Protein AF-A0A381TYM2-F1 (afdb_monomer_lite)

pLDDT: mean 97.81, std 2.34, range [81.12, 98.81]

Organism: NCBI:txid408172

Structure (mmCIF, N/CA/C/O backbone):
data_AF-A0A381TYM2-F1
#
_entry.id   AF-A0A381TYM2-F1
#
loop_
_atom_site.group_PDB
_atom_site.id
_atom_site.type_symbol
_atom_site.label_atom_id
_atom_site.label_alt_id
_atom_site.label_comp_id
_atom_site.label_asym_id
_atom_site.label_entity_id
_atom_site.label_seq_id
_atom_site.pdbx_PDB_ins_code
_atom_site.Cartn_x
_atom_site.Cartn_y
_atom_site.Cartn_z
_atom_site.occupancy
_atom_site.B_iso_or_equiv
_atom_site.auth_seq_id
_atom_site.auth_comp_id
_atom_site.auth_asym_id
_atom_site.auth_atom_id
_atom_site.pdbx_PDB_model_num
ATOM 1 N N . VAL A 1 1 ? -16.599 10.864 14.066 1.00 81.12 1 VAL A N 1
ATOM 2 C CA . VAL A 1 1 ? -16.011 9.776 13.265 1.00 81.12 1 VAL A CA 1
ATOM 3 C C . VAL A 1 1 ? -14.528 10.060 13.122 1.00 81.12 1 VAL A C 1
ATOM 5 O O . VAL A 1 1 ? -14.183 11.085 12.544 1.00 81.12 1 VAL A O 1
ATOM 8 N N . SER A 1 2 ? -13.678 9.238 13.723 1.00 95.88 2 SER A N 1
ATOM 9 C CA . SER A 1 2 ? -12.220 9.310 13.638 1.00 95.88 2 SER A CA 1
ATOM 10 C C . SER A 1 2 ? -11.737 8.438 12.478 1.00 95.88 2 SER A C 1
ATOM 12 O O . SER A 1 2 ? -12.016 7.241 12.453 1.00 95.88 2 SER A O 1
ATOM 14 N N . LYS A 1 3 ? -11.049 9.032 11.498 1.00 97.81 3 LYS A N 1
ATOM 15 C CA . LYS A 1 3 ? -10.522 8.334 10.316 1.00 97.81 3 LYS A CA 1
ATOM 16 C C . LYS A 1 3 ? -8.996 8.402 10.306 1.00 97.81 3 LYS 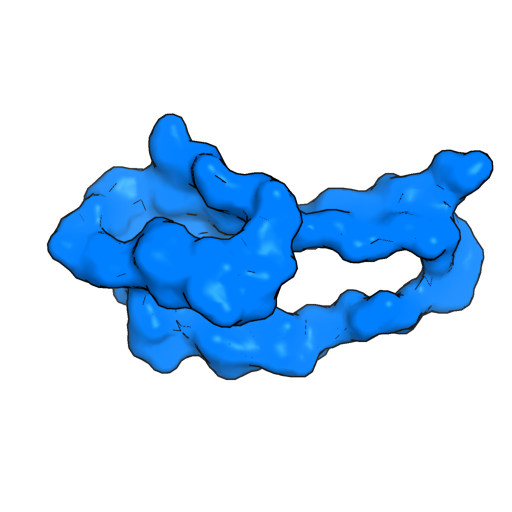A C 1
ATOM 18 O O . LYS A 1 3 ? -8.435 9.482 10.474 1.00 97.81 3 LYS A O 1
ATOM 23 N N . LEU A 1 4 ? -8.353 7.268 10.043 1.00 98.38 4 LEU A N 1
ATOM 24 C CA . LEU A 1 4 ? -6.919 7.146 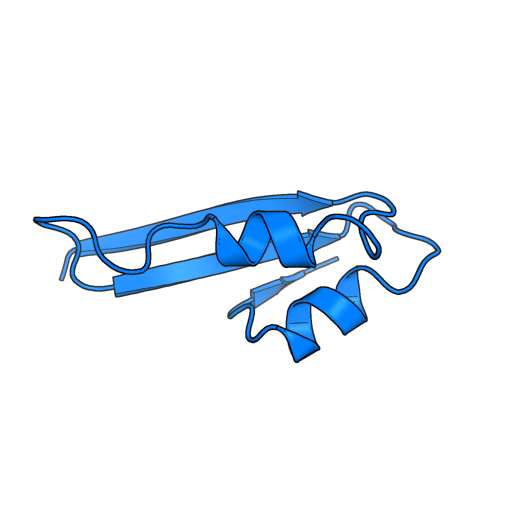9.792 1.00 98.38 4 LEU A CA 1
ATOM 25 C C . LEU A 1 4 ? -6.680 6.793 8.318 1.00 98.38 4 LEU A C 1
ATOM 27 O O . LEU A 1 4 ? -7.309 5.879 7.789 1.00 98.38 4 LEU A O 1
ATOM 31 N N . ILE A 1 5 ? -5.747 7.492 7.673 1.00 98.25 5 ILE A N 1
ATOM 32 C CA . ILE A 1 5 ? -5.221 7.133 6.350 1.00 98.25 5 ILE A CA 1
ATOM 33 C C . ILE A 1 5 ? -3.779 6.663 6.545 1.00 98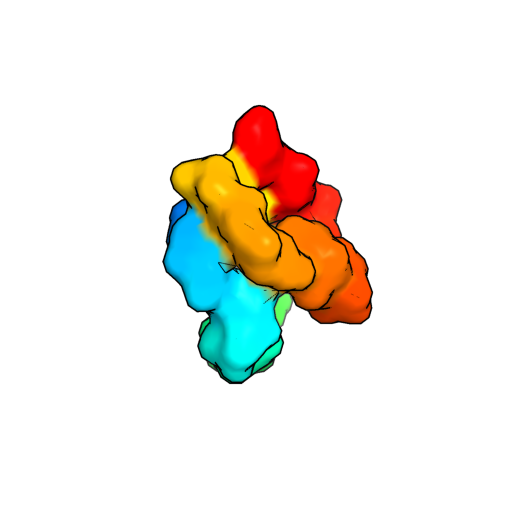.25 5 ILE A C 1
ATOM 35 O O . ILE A 1 5 ? -2.947 7.429 7.035 1.00 98.25 5 ILE A O 1
ATOM 39 N N . ILE A 1 6 ? -3.482 5.426 6.152 1.00 98.38 6 ILE A N 1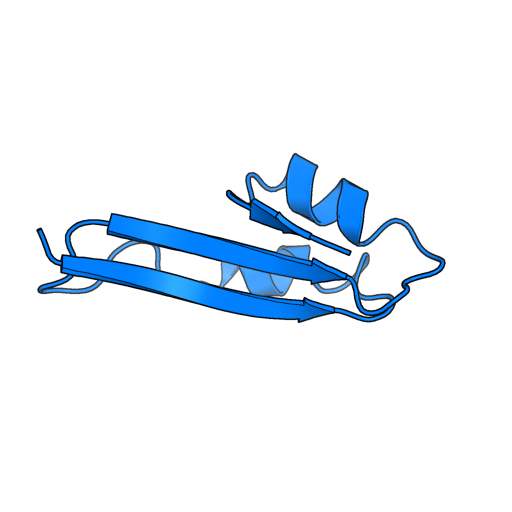
ATOM 40 C CA . ILE A 1 6 ? -2.116 4.895 6.100 1.00 98.38 6 ILE A CA 1
ATOM 41 C C . ILE A 1 6 ? -1.569 5.179 4.703 1.00 98.38 6 ILE A C 1
ATOM 43 O O . ILE A 1 6 ? -2.119 4.696 3.715 1.00 98.38 6 ILE A O 1
ATOM 47 N N . GLN A 1 7 ? -0.512 5.986 4.624 1.00 98.38 7 GLN A N 1
ATOM 48 C CA . GLN A 1 7 ? 0.131 6.343 3.360 1.00 98.38 7 GLN A CA 1
ATOM 49 C C . GLN A 1 7 ? 1.373 5.483 3.145 1.00 98.38 7 GLN A C 1
ATOM 51 O O . GLN A 1 7 ? 2.208 5.386 4.044 1.00 98.38 7 GLN A O 1
ATOM 56 N N . ILE A 1 8 ? 1.494 4.886 1.961 1.00 98.38 8 ILE A N 1
ATOM 57 C CA . ILE A 1 8 ? 2.608 4.013 1.587 1.00 98.38 8 ILE A CA 1
ATOM 58 C C . ILE A 1 8 ? 3.173 4.508 0.252 1.00 98.38 8 ILE A C 1
ATOM 60 O O . ILE A 1 8 ? 2.586 4.242 -0.799 1.00 98.38 8 ILE A O 1
ATOM 64 N N . PRO A 1 9 ? 4.275 5.271 0.276 1.00 98.44 9 PRO A N 1
ATOM 65 C CA . PRO A 1 9 ? 5.049 5.557 -0.921 1.00 98.44 9 PRO A CA 1
ATOM 66 C C . PRO A 1 9 ? 5.689 4.271 -1.439 1.00 98.44 9 PRO A C 1
ATOM 68 O O . PRO A 1 9 ? 6.254 3.506 -0.656 1.00 98.44 9 PRO A O 1
ATOM 71 N N . CYS A 1 10 ? 5.614 4.038 -2.742 1.00 98.56 10 CYS A N 1
ATOM 72 C CA . CYS A 1 10 ? 6.183 2.860 -3.380 1.00 98.56 10 CYS A CA 1
ATOM 73 C C . CYS A 1 10 ? 6.961 3.251 -4.636 1.00 98.56 10 CYS A C 1
ATOM 75 O O . CYS A 1 10 ? 6.470 4.030 -5.447 1.00 98.56 10 CYS A O 1
ATOM 77 N N . LEU A 1 11 ? 8.133 2.643 -4.823 1.00 98.62 11 LEU A N 1
ATOM 78 C CA . LEU A 1 11 ? 8.893 2.673 -6.070 1.00 98.62 11 LEU A CA 1
ATOM 79 C C . LEU A 1 11 ? 9.357 1.249 -6.385 1.00 98.62 11 LEU A C 1
ATOM 81 O O . LEU A 1 11 ? 10.333 0.775 -5.814 1.00 98.62 11 LEU A O 1
ATOM 85 N N . ASN A 1 12 ? 8.679 0.589 -7.319 1.00 98.62 12 ASN A N 1
ATOM 86 C CA . ASN A 1 12 ? 8.948 -0.795 -7.718 1.00 98.62 12 ASN A CA 1
ATOM 87 C C . ASN A 1 12 ? 8.830 -1.831 -6.582 1.00 98.62 12 ASN A C 1
ATOM 89 O O . ASN A 1 12 ? 9.709 -2.669 -6.384 1.00 98.62 12 ASN A O 1
ATOM 93 N N . GLU A 1 13 ? 7.737 -1.766 -5.827 1.00 98.62 13 GLU A N 1
ATOM 94 C CA . GLU A 1 13 ? 7.459 -2.617 -4.664 1.00 98.62 13 GLU A CA 1
ATOM 95 C C . GLU A 1 13 ? 6.440 -3.730 -4.987 1.00 98.62 13 GLU A C 1
ATOM 97 O O . GLU A 1 13 ? 5.814 -4.285 -4.088 1.00 98.62 13 GLU A O 1
ATOM 102 N N . SER A 1 14 ? 6.224 -4.088 -6.260 1.00 98.44 14 SER A N 1
ATOM 103 C CA . SER A 1 14 ? 5.207 -5.091 -6.641 1.00 98.44 14 SER A CA 1
ATOM 104 C C . SER A 1 14 ? 5.371 -6.445 -5.930 1.00 98.44 14 SER A C 1
ATOM 106 O O . SER A 1 14 ? 4.378 -7.114 -5.646 1.00 98.44 14 SER A O 1
ATOM 108 N N . ALA A 1 15 ? 6.605 -6.834 -5.598 1.00 98.44 15 ALA A N 1
ATOM 109 C CA . ALA A 1 15 ? 6.919 -8.099 -4.931 1.00 98.44 15 ALA A CA 1
ATOM 110 C C . ALA A 1 15 ? 6.727 -8.078 -3.400 1.00 98.44 15 ALA A C 1
ATOM 112 O O . ALA A 1 15 ? 6.529 -9.126 -2.790 1.00 98.44 15 ALA A O 1
ATOM 113 N N . THR A 1 16 ? 6.801 -6.906 -2.779 1.00 98.38 16 THR A N 1
ATOM 114 C CA . THR A 1 16 ? 6.916 -6.687 -1.320 1.00 98.38 16 THR A CA 1
ATOM 115 C C . THR A 1 16 ? 5.681 -6.002 -0.738 1.00 98.38 16 THR A C 1
ATOM 117 O O . THR A 1 16 ? 5.315 -6.226 0.421 1.00 98.38 16 THR A O 1
ATOM 120 N N . LEU A 1 17 ? 4.985 -5.202 -1.548 1.00 98.56 17 LEU A N 1
ATOM 121 C CA . LEU A 1 17 ? 3.756 -4.514 -1.174 1.00 98.56 17 LEU A CA 1
ATOM 122 C C . LEU A 1 17 ? 2.672 -5.469 -0.633 1.00 98.56 17 LEU A C 1
ATOM 124 O O . LEU A 1 17 ? 2.061 -5.113 0.375 1.00 98.56 17 LEU A O 1
ATOM 128 N N . PRO A 1 18 ? 2.438 -6.678 -1.191 1.00 98.56 18 PRO A N 1
ATOM 129 C CA . PRO A 1 18 ? 1.458 -7.618 -0.637 1.00 98.56 18 PRO A CA 1
ATOM 130 C C . PRO A 1 18 ? 1.694 -7.981 0.834 1.00 98.56 18 PRO A C 1
ATOM 132 O O . PRO A 1 18 ? 0.753 -7.982 1.629 1.00 98.56 18 PRO A O 1
ATOM 135 N N . GLU A 1 19 ? 2.945 -8.263 1.209 1.00 98.56 19 GLU A N 1
ATOM 136 C CA . GLU A 1 19 ? 3.314 -8.588 2.592 1.00 98.56 19 GLU A CA 1
ATOM 137 C C . GLU A 1 19 ? 3.090 -7.374 3.499 1.00 98.56 19 GLU A C 1
ATOM 139 O O . GLU A 1 19 ? 2.392 -7.470 4.507 1.00 98.56 19 GLU A O 1
ATOM 144 N N . THR A 1 20 ? 3.538 -6.195 3.056 1.00 98.06 20 THR A N 1
ATOM 145 C CA . THR A 1 20 ? 3.319 -4.930 3.774 1.00 98.06 20 THR A CA 1
ATOM 146 C C . THR A 1 20 ? 1.833 -4.667 4.037 1.00 98.06 20 THR A C 1
ATOM 148 O O . THR A 1 20 ? 1.456 -4.301 5.149 1.00 98.06 20 THR A O 1
ATOM 151 N N . LEU A 1 21 ? 0.962 -4.866 3.040 1.00 98.38 21 LEU A N 1
ATOM 152 C CA . LEU A 1 21 ? -0.488 -4.661 3.165 1.00 98.38 21 LEU A CA 1
ATOM 153 C C . LEU A 1 21 ? -1.157 -5.675 4.111 1.00 98.38 21 LEU A C 1
ATOM 155 O O . LEU A 1 21 ? -2.153 -5.343 4.774 1.00 98.38 21 LEU A O 1
ATOM 159 N N . ASN A 1 22 ? -0.629 -6.899 4.178 1.00 97.81 22 ASN A N 1
ATOM 160 C CA . ASN A 1 22 ? -1.106 -7.935 5.093 1.00 97.81 22 ASN A CA 1
ATOM 161 C C . ASN A 1 22 ? -0.766 -7.621 6.552 1.00 97.81 22 ASN A C 1
ATOM 163 O O . ASN A 1 22 ? -1.606 -7.864 7.420 1.00 97.81 22 ASN A O 1
ATOM 167 N N . ASP A 1 23 ? 0.389 -7.007 6.802 1.00 98.00 23 ASP A N 1
ATOM 168 C CA . ASP A 1 23 ? 0.846 -6.642 8.147 1.00 98.00 23 ASP A CA 1
ATOM 169 C C . ASP A 1 23 ? 0.131 -5.412 8.730 1.00 98.00 23 ASP A C 1
ATOM 171 O O . ASP A 1 23 ? 0.189 -5.159 9.938 1.00 98.00 23 ASP A O 1
ATOM 175 N N . LEU A 1 24 ? -0.583 -4.640 7.900 1.00 97.75 24 LEU A N 1
ATOM 176 C CA . LEU A 1 24 ? -1.308 -3.461 8.373 1.00 97.75 24 LEU A CA 1
ATOM 177 C C . LEU A 1 24 ? -2.446 -3.830 9.340 1.00 97.75 24 LEU A C 1
ATOM 179 O O . LEU A 1 24 ? -3.249 -4.730 9.054 1.00 97.75 24 LEU A O 1
ATOM 183 N N . PRO A 1 25 ? -2.620 -3.062 10.432 1.00 96.81 25 PRO A N 1
ATOM 184 C CA . PRO A 1 25 ? -3.710 -3.281 11.368 1.00 96.81 25 PRO A CA 1
ATOM 185 C C . PRO A 1 25 ? -5.059 -3.059 10.681 1.00 96.81 25 PRO A C 1
ATOM 187 O O . PRO A 1 25 ? -5.294 -2.032 10.046 1.00 96.81 25 PRO A O 1
ATOM 190 N N . LYS A 1 26 ? -5.982 -4.009 10.853 1.00 94.56 26 LYS A N 1
ATOM 191 C CA . LYS A 1 26 ? -7.355 -3.878 10.336 1.00 94.56 26 LYS A CA 1
ATOM 192 C C . LYS A 1 26 ? -8.276 -3.099 11.279 1.00 94.56 26 LYS A C 1
ATOM 194 O O . LYS A 1 26 ? -9.323 -2.636 10.851 1.00 94.56 26 LYS A O 1
ATOM 199 N N . ASN A 1 27 ? -7.894 -2.961 12.553 1.00 97.25 27 ASN A N 1
ATOM 200 C CA . ASN A 1 27 ? -8.647 -2.241 13.582 1.00 97.25 27 ASN A CA 1
ATOM 201 C C . ASN A 1 27 ? -7.687 -1.597 14.593 1.00 97.25 27 ASN A C 1
ATOM 203 O O . ASN A 1 27 ? -6.686 -2.211 14.964 1.00 97.25 27 ASN A O 1
ATOM 207 N N . ILE A 1 28 ? -8.016 -0.395 15.074 1.00 97.38 28 ILE A N 1
ATOM 208 C CA . ILE A 1 28 ? -7.292 0.312 16.142 1.00 97.38 28 ILE A CA 1
ATOM 209 C C . ILE A 1 28 ? -8.329 0.912 17.109 1.00 97.38 28 ILE A C 1
ATOM 211 O O . ILE A 1 28 ? -9.236 1.607 16.648 1.00 97.38 28 ILE A O 1
ATOM 215 N N . PRO A 1 29 ? -8.225 0.691 18.436 1.00 97.75 29 PRO A N 1
ATOM 216 C CA . PRO A 1 29 ? -9.138 1.302 19.402 1.00 97.75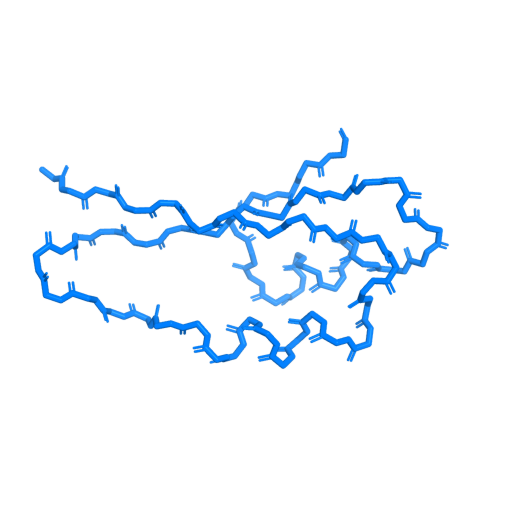 29 PRO A CA 1
ATOM 217 C C . PRO A 1 29 ? -9.195 2.832 19.265 1.00 97.75 29 PRO A C 1
ATOM 219 O O . PRO A 1 29 ? -8.165 3.501 19.297 1.00 97.75 29 PRO A O 1
ATOM 222 N N . GLY A 1 30 ? -10.402 3.388 19.126 1.00 97.44 30 GLY A N 1
ATOM 223 C CA . GLY A 1 30 ? -10.619 4.833 18.956 1.00 97.44 30 GLY A CA 1
ATOM 224 C C . GLY A 1 30 ? -10.518 5.351 17.513 1.00 97.44 30 GLY A C 1
ATOM 225 O O . GLY A 1 30 ? -10.667 6.555 17.297 1.00 97.44 30 GLY A O 1
ATOM 226 N N . ILE A 1 31 ? -10.296 4.471 16.530 1.00 98.31 31 ILE A N 1
ATOM 227 C CA . ILE A 1 31 ? -10.355 4.782 15.097 1.00 98.31 31 ILE A CA 1
ATOM 228 C C . ILE A 1 31 ? -11.553 4.052 14.487 1.00 98.31 31 ILE A C 1
ATOM 230 O O . ILE A 1 31 ? -11.644 2.831 14.568 1.00 98.31 31 ILE A O 1
ATOM 234 N N . ASP A 1 32 ? -12.460 4.802 13.863 1.00 98.12 32 ASP A N 1
ATOM 235 C CA . ASP A 1 32 ? -13.689 4.255 13.277 1.00 98.12 32 ASP A CA 1
ATOM 236 C C . ASP A 1 32 ? -13.458 3.709 11.861 1.00 98.12 32 ASP A C 1
ATOM 238 O O . ASP A 1 32 ? -14.129 2.773 11.434 1.00 98.12 32 ASP A O 1
ATOM 242 N N . VAL A 1 33 ? -12.533 4.317 11.110 1.00 98.06 33 VAL A N 1
ATOM 243 C CA . VAL A 1 33 ? -12.252 3.978 9.708 1.00 98.06 33 VAL A CA 1
ATOM 244 C C . VAL A 1 33 ? -10.749 4.006 9.455 1.00 98.06 33 VAL A C 1
ATOM 246 O O . VAL A 1 33 ? -10.086 4.991 9.785 1.00 98.06 33 VAL A O 1
ATOM 249 N N . ILE A 1 34 ? -10.231 2.953 8.824 1.00 98.31 34 ILE A N 1
ATOM 250 C CA . ILE A 1 34 ? -8.858 2.877 8.320 1.00 98.31 34 ILE A CA 1
ATOM 251 C C . ILE A 1 34 ? -8.929 2.729 6.802 1.00 98.31 34 ILE A C 1
ATOM 253 O O . ILE A 1 34 ? -9.543 1.794 6.296 1.00 98.31 34 ILE A O 1
ATOM 257 N N . GLU A 1 35 ? -8.288 3.643 6.084 1.00 98.31 35 GLU A N 1
ATOM 258 C CA . GLU A 1 35 ? -8.125 3.588 4.631 1.00 98.31 35 GLU A CA 1
ATOM 259 C C . GLU A 1 35 ? -6.632 3.573 4.279 1.00 98.31 35 GLU A C 1
ATOM 261 O O . GLU A 1 35 ? -5.788 4.051 5.041 1.00 98.31 35 GLU A O 1
ATOM 266 N N . ILE A 1 36 ? -6.301 3.024 3.111 1.00 98.69 36 ILE A N 1
ATOM 267 C CA . ILE A 1 36 ? -4.919 2.895 2.628 1.00 98.69 36 ILE A CA 1
ATOM 268 C C . ILE A 1 36 ? -4.766 3.738 1.366 1.00 98.69 36 ILE A C 1
ATOM 270 O O . ILE A 1 36 ? -5.577 3.615 0.446 1.00 98.69 36 ILE A O 1
ATOM 274 N N . LEU A 1 37 ? -3.721 4.563 1.333 1.00 98.75 37 LEU A N 1
ATOM 275 C CA . LEU A 1 37 ? -3.296 5.349 0.182 1.00 98.75 37 LEU A CA 1
ATOM 276 C C . LEU A 1 37 ? -1.909 4.880 -0.263 1.00 98.75 37 LEU A C 1
ATOM 278 O O . LEU A 1 37 ? -0.931 5.081 0.454 1.00 98.75 37 LEU A O 1
ATOM 282 N N . VAL A 1 38 ? -1.822 4.291 -1.453 1.00 98.81 38 VAL A N 1
ATOM 283 C CA . VAL A 1 38 ? -0.545 4.022 -2.122 1.00 98.81 38 VAL A CA 1
ATOM 284 C C . VAL A 1 38 ? -0.198 5.196 -3.032 1.00 98.81 38 VAL A C 1
ATOM 286 O O . VAL A 1 38 ? -1.036 5.649 -3.817 1.00 98.81 38 VAL A O 1
ATOM 289 N N . ILE A 1 39 ? 1.037 5.677 -2.910 1.00 98.75 39 ILE A N 1
ATOM 290 C CA . ILE A 1 39 ? 1.620 6.733 -3.742 1.00 98.75 39 ILE A CA 1
ATOM 291 C C . ILE A 1 39 ? 2.699 6.071 -4.599 1.00 98.75 39 ILE A C 1
ATOM 293 O O . ILE A 1 39 ? 3.757 5.713 -4.089 1.00 98.75 39 ILE A O 1
ATOM 297 N N . ASP A 1 40 ? 2.407 5.859 -5.876 1.00 98.50 40 ASP A N 1
ATOM 298 C CA . ASP A 1 40 ? 3.339 5.295 -6.850 1.00 98.50 40 ASP A CA 1
ATOM 299 C C . ASP A 1 40 ? 4.332 6.374 -7.309 1.00 98.50 40 ASP A C 1
ATOM 301 O O . ASP A 1 40 ? 3.986 7.236 -8.113 1.00 98.50 40 ASP A O 1
ATOM 305 N N . ASP A 1 41 ? 5.573 6.317 -6.827 1.00 98.19 41 ASP A N 1
ATOM 306 C CA . ASP A 1 41 ? 6.634 7.307 -7.070 1.00 98.19 41 ASP A CA 1
ATOM 307 C C . ASP A 1 41 ? 7.332 7.104 -8.430 1.00 98.19 41 ASP A C 1
ATOM 309 O O . ASP A 1 41 ? 8.549 7.209 -8.580 1.00 98.19 41 ASP A O 1
ATOM 313 N N . GLY A 1 42 ? 6.547 6.768 -9.455 1.00 98.19 42 GLY A N 1
ATOM 314 C CA . GLY A 1 42 ? 7.045 6.531 -10.806 1.00 98.19 42 GLY A CA 1
ATOM 315 C C . GLY A 1 42 ? 7.569 5.116 -11.045 1.00 98.19 42 GLY A C 1
ATOM 316 O O . GLY A 1 42 ? 8.499 4.943 -11.836 1.00 98.19 42 GLY A O 1
ATOM 317 N N . SER A 1 43 ? 6.952 4.103 -10.432 1.00 98.62 43 SER A N 1
ATOM 318 C CA . SER A 1 43 ? 7.298 2.699 -10.665 1.00 98.62 43 SER A CA 1
ATOM 319 C C . SER A 1 43 ? 7.209 2.331 -12.148 1.00 98.62 43 SER A C 1
ATOM 321 O O . SER A 1 43 ? 6.353 2.816 -12.909 1.00 98.62 43 SER A O 1
ATOM 323 N N . THR A 1 44 ? 8.135 1.468 -12.549 1.00 98.50 44 THR A N 1
ATOM 324 C CA . THR A 1 44 ? 8.240 0.839 -13.866 1.00 98.50 44 THR A CA 1
ATOM 325 C C . THR A 1 44 ? 7.798 -0.625 -13.845 1.00 98.50 44 THR A C 1
ATOM 327 O O . THR A 1 44 ? 7.753 -1.247 -14.905 1.00 98.50 44 THR A O 1
ATOM 330 N N . ASP A 1 45 ? 7.466 -1.163 -12.670 1.00 98.62 45 ASP A N 1
ATOM 331 C CA . ASP A 1 45 ? 6.846 -2.474 -12.479 1.00 98.62 45 ASP A CA 1
ATOM 332 C C . ASP A 1 45 ? 5.320 -2.373 -12.237 1.00 98.62 45 ASP A C 1
ATOM 334 O O . ASP A 1 45 ? 4.708 -1.309 -12.368 1.00 98.62 45 ASP A O 1
ATOM 338 N N . ASP A 1 46 ? 4.701 -3.491 -11.846 1.00 98.31 46 ASP A N 1
ATOM 339 C CA . ASP A 1 46 ? 3.254 -3.599 -11.631 1.00 98.31 46 ASP A CA 1
ATOM 340 C C . ASP A 1 46 ? 2.769 -3.108 -10.248 1.00 98.31 46 ASP A C 1
ATOM 342 O O . ASP A 1 46 ? 1.642 -3.416 -9.851 1.00 98.31 46 ASP A O 1
ATOM 346 N N . THR A 1 47 ? 3.563 -2.324 -9.503 1.00 98.62 47 THR A N 1
ATOM 347 C CA . THR A 1 47 ? 3.245 -1.856 -8.132 1.00 98.62 47 THR A CA 1
ATOM 348 C C . THR A 1 47 ? 1.820 -1.315 -8.001 1.00 98.62 47 THR A C 1
ATOM 350 O O . THR A 1 47 ? 1.063 -1.722 -7.117 1.00 98.62 47 THR A O 1
ATOM 353 N N . ALA A 1 48 ? 1.412 -0.418 -8.903 1.00 98.25 48 ALA A N 1
ATOM 354 C CA . ALA A 1 48 ? 0.091 0.202 -8.847 1.00 98.25 48 ALA A CA 1
ATOM 355 C C . ALA A 1 48 ? -1.050 -0.792 -9.142 1.00 98.25 48 ALA A C 1
ATOM 357 O O . ALA A 1 48 ? -2.166 -0.612 -8.648 1.00 98.25 48 ALA A O 1
ATOM 358 N N . SER A 1 49 ? -0.807 -1.819 -9.959 1.00 98.50 49 SER A N 1
ATOM 359 C CA . SER A 1 49 ? -1.779 -2.886 -10.235 1.00 98.50 49 SER A CA 1
ATOM 360 C C . SER A 1 49 ? -1.927 -3.792 -9.016 1.00 98.50 49 SER A C 1
ATOM 362 O O . SER A 1 49 ? -3.040 -3.966 -8.521 1.00 98.50 49 SER A O 1
ATOM 364 N N . VAL A 1 50 ? -0.800 -4.241 -8.452 1.00 98.50 50 VAL A N 1
ATOM 365 C CA . VAL A 1 50 ? -0.751 -5.057 -7.230 1.00 98.50 50 VAL A CA 1
ATOM 366 C C . VAL A 1 50 ? -1.483 -4.369 -6.077 1.00 98.50 50 VAL A C 1
ATOM 368 O O . VAL A 1 50 ? -2.296 -5.004 -5.406 1.00 98.50 50 VAL A O 1
ATOM 371 N N . ALA A 1 51 ? -1.272 -3.063 -5.879 1.00 98.56 51 ALA A N 1
ATOM 372 C CA . ALA A 1 51 ? -1.980 -2.279 -4.867 1.00 98.56 51 ALA A CA 1
ATOM 373 C C . ALA A 1 51 ? -3.511 -2.382 -5.011 1.00 98.56 51 ALA A C 1
ATOM 375 O O . ALA A 1 51 ? -4.220 -2.644 -4.037 1.00 98.56 51 ALA A O 1
ATOM 376 N N . ARG A 1 52 ? -4.033 -2.202 -6.232 1.00 98.38 52 ARG A N 1
ATOM 377 C CA . ARG A 1 52 ? -5.481 -2.252 -6.503 1.00 98.38 52 ARG A CA 1
ATOM 378 C C . ARG A 1 52 ? -6.053 -3.647 -6.281 1.00 98.38 52 ARG A C 1
ATOM 380 O O . ARG A 1 52 ? -7.115 -3.774 -5.680 1.00 98.38 52 ARG A O 1
ATOM 387 N N . GLU A 1 53 ? -5.344 -4.680 -6.724 1.00 98.31 53 GLU A N 1
ATOM 388 C CA . GLU A 1 53 ? -5.753 -6.079 -6.549 1.00 98.31 53 GLU A CA 1
ATOM 389 C C . GLU A 1 53 ? -5.833 -6.487 -5.071 1.00 98.31 53 GLU A C 1
ATOM 391 O O . GLU A 1 53 ? -6.696 -7.278 -4.697 1.00 98.31 53 GLU A O 1
ATOM 396 N N . HIS A 1 54 ? -5.003 -5.884 -4.214 1.00 98.12 54 HIS A N 1
ATOM 397 C CA . HIS A 1 54 ? -5.004 -6.114 -2.766 1.00 98.12 54 HIS A CA 1
ATOM 398 C C . HIS A 1 54 ? -5.996 -5.228 -1.992 1.00 98.12 54 HIS A C 1
ATOM 400 O O . HIS A 1 54 ? -5.982 -5.204 -0.761 1.00 98.12 54 HIS A O 1
ATOM 406 N N . GLY A 1 55 ? -6.880 -4.503 -2.685 1.00 97.12 55 GLY A N 1
ATOM 407 C CA . GLY A 1 55 ? -7.942 -3.725 -2.047 1.00 97.12 55 GLY A CA 1
ATOM 408 C C . GLY A 1 55 ? -7.465 -2.427 -1.394 1.00 97.12 55 GLY A C 1
ATOM 409 O O . GLY A 1 55 ? -8.105 -1.935 -0.462 1.00 97.12 55 GLY A O 1
ATOM 410 N N . VAL A 1 56 ? -6.351 -1.854 -1.861 1.00 98.38 56 VAL A N 1
ATOM 411 C CA . VAL A 1 56 ? -5.963 -0.490 -1.482 1.00 98.38 56 VAL A CA 1
ATOM 412 C C . VAL A 1 56 ? -7.071 0.486 -1.893 1.00 98.38 56 VAL A C 1
ATOM 414 O O . VAL A 1 56 ? -7.590 0.427 -3.006 1.00 98.38 56 VAL A O 1
ATOM 417 N N . HIS A 1 57 ? -7.422 1.401 -0.988 1.00 98.50 57 HIS A N 1
ATOM 418 C CA . HIS A 1 57 ? -8.566 2.300 -1.160 1.00 98.50 57 HIS A CA 1
ATOM 419 C C . HIS A 1 57 ? -8.268 3.411 -2.169 1.00 98.50 57 HIS A C 1
ATOM 421 O O . HIS A 1 57 ? -9.126 3.772 -2.972 1.00 98.50 57 HIS A O 1
ATOM 427 N N . HIS A 1 58 ? -7.039 3.933 -2.137 1.00 98.50 58 HIS A N 1
ATOM 428 C CA . HIS A 1 58 ? -6.584 5.016 -3.000 1.00 98.50 58 HIS A CA 1
ATOM 429 C C . HIS A 1 58 ? -5.220 4.670 -3.587 1.00 98.50 58 HIS A C 1
ATOM 431 O O . HIS A 1 58 ? -4.296 4.335 -2.853 1.00 98.50 58 HIS A O 1
ATOM 437 N N . VAL A 1 59 ? -5.078 4.780 -4.905 1.00 98.44 59 VAL A N 1
ATOM 438 C CA . VAL A 1 59 ? -3.790 4.617 -5.591 1.00 98.44 59 VAL A CA 1
ATOM 439 C C . VAL A 1 59 ? -3.577 5.842 -6.466 1.00 98.44 59 VAL A C 1
ATOM 441 O O . VAL A 1 59 ? -4.336 6.045 -7.418 1.00 98.44 59 VAL A O 1
ATOM 444 N N . ILE A 1 60 ? -2.577 6.655 -6.130 1.00 98.06 60 ILE A N 1
ATOM 445 C CA . ILE A 1 60 ? -2.1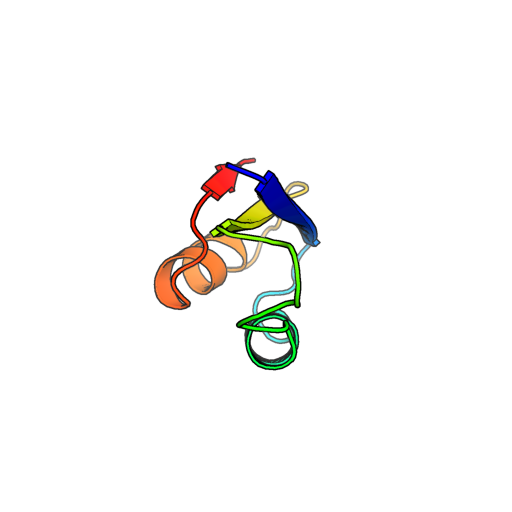88 7.852 -6.888 1.00 98.06 60 ILE A CA 1
ATOM 446 C C . ILE A 1 60 ? -0.785 7.681 -7.467 1.00 98.06 60 ILE A C 1
ATOM 448 O O . ILE A 1 60 ? 0.011 6.920 -6.923 1.00 98.06 60 ILE A O 1
ATOM 452 N N . ARG A 1 61 ? -0.510 8.392 -8.558 1.00 93.38 61 ARG A N 1
ATOM 453 C CA . ARG A 1 61 ? 0.792 8.488 -9.220 1.00 93.38 61 ARG A CA 1
ATOM 454 C C . ARG A 1 61 ? 1.093 9.956 -9.486 1.00 93.38 61 ARG A C 1
ATOM 456 O O . ARG A 1 61 ? 0.109 10.689 -9.749 1.00 93.38 61 ARG A O 1
#

Sequence (61 aa):
VSKLIIQIPCLNESATLPETLNDLPKNIPGIDVIEILVIDDGSTDDTASVAREHGVHHVIR

Secondary structure (DSSP, 8-state):
--EEEEEEEESS-TTTHHHHHHHS-S--TT-SEEEEEEEE-S-SSSHHHHHHHTT-SEEE-

Foldseek 3Di:
DAEAEAEAEDAQCLPPVLVVLVPDDPDDPPHPYYAYEYEDPDHPDCNQVSCVVSPHPHYHD

InterPro domains:
  IPR001173 Glycosyltransferase 2-like [PF00535] (7-57)
  IPR029044 Nucleotide-diphospho-sugar transferases [G3DSA:3.90.550.10] (2-61)
  IPR029044 Nucleotide-diphospho-sugar transferases [SSF53448] (4-59)
  IPR050256 Glycosyltransferase 2 [PTHR48090] (3-56)

Radius of gyration: 11.88 Å; chains: 1; bounding box: 25×18×33 Å